Protein AF-A0A6M3L9K6-F1 (afdb_monomer_lite)

Radius of gyration: 15.3 Å; chains: 1; bounding box: 31×39×45 Å

Foldseek 3Di:
DPPPPPPPDPPPVPCQLVVLLVVQVVVQVVPAPDWDWQADPVRDLVRSVVSLVVSVVVCVVVVPPQWDWDDDPSIITIHRYDDD

Organism: NCBI:txid1070528

pLDDT: mean 89.25, std 16.57, range [42.53, 98.5]

Sequence (84 aa):
MINKLIGKEDSRCSGRSTGIALYSIGMAMITPNKAIKIKDHHGTVEADKYLSRYIEDIVNKLKLKYFRIIRESNNFFIIYEVFE

Structure (mmCIF, N/CA/C/O backbone):
data_AF-A0A6M3L9K6-F1
#
_entry.id   AF-A0A6M3L9K6-F1
#
loop_
_atom_site.group_PDB
_atom_site.id
_atom_site.type_symbol
_atom_site.label_atom_id
_atom_site.label_alt_id
_atom_site.label_comp_id
_atom_site.label_asym_id
_atom_site.label_entity_id
_atom_site.label_seq_id
_atom_site.pdbx_PDB_ins_code
_atom_site.Cartn_x
_atom_site.Cartn_y
_atom_site.Cartn_z
_atom_site.occupancy
_atom_site.B_iso_or_equiv
_atom_site.auth_seq_id
_atom_site.auth_comp_id
_atom_site.auth_asym_id
_atom_site.auth_atom_id
_atom_site.pdbx_PDB_model_num
ATOM 1 N N . MET A 1 1 ? 14.938 -31.003 -25.332 1.00 44.22 1 MET A N 1
ATOM 2 C CA . MET A 1 1 ? 14.959 -29.522 -25.431 1.00 44.22 1 MET A CA 1
ATOM 3 C C . MET A 1 1 ? 14.033 -28.910 -24.371 1.00 44.22 1 MET A C 1
ATOM 5 O O . MET A 1 1 ? 12.953 -28.456 -24.706 1.00 44.22 1 MET A O 1
ATOM 9 N N . ILE A 1 2 ? 14.422 -28.917 -23.088 1.00 46.97 2 ILE A N 1
ATOM 10 C CA . ILE A 1 2 ? 13.583 -28.410 -21.971 1.00 46.97 2 ILE A CA 1
ATOM 11 C C .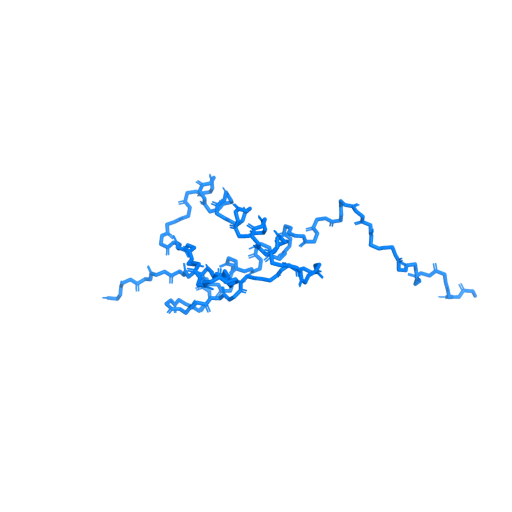 ILE A 1 2 ? 14.096 -27.053 -21.426 1.00 46.97 2 ILE A C 1
ATOM 13 O O . ILE A 1 2 ? 13.500 -26.451 -20.547 1.00 46.97 2 ILE A O 1
ATOM 17 N N . ASN A 1 3 ? 15.150 -26.480 -22.014 1.00 42.53 3 ASN A N 1
ATOM 18 C CA . ASN A 1 3 ? 15.810 -25.277 -21.483 1.00 42.53 3 ASN A CA 1
ATOM 19 C C . ASN A 1 3 ? 15.363 -23.945 -22.120 1.00 42.53 3 ASN A C 1
ATOM 21 O O . ASN A 1 3 ? 16.128 -22.988 -22.102 1.00 42.53 3 ASN A O 1
ATOM 25 N N . LYS A 1 4 ? 14.152 -23.845 -22.694 1.00 44.41 4 LYS A N 1
ATOM 26 C CA . LYS A 1 4 ? 13.698 -22.615 -23.388 1.00 44.41 4 LYS A CA 1
ATOM 27 C C . LYS A 1 4 ? 12.539 -21.861 -22.715 1.00 44.41 4 LYS A C 1
ATOM 29 O O . LYS A 1 4 ? 12.014 -20.930 -23.309 1.00 44.41 4 LYS A O 1
ATOM 34 N N . LEU A 1 5 ? 12.147 -22.229 -21.491 1.00 50.69 5 LEU A N 1
ATOM 35 C CA . LEU A 1 5 ? 11.097 -21.520 -20.734 1.00 50.69 5 LEU A CA 1
ATOM 36 C C . LEU A 1 5 ? 11.632 -20.565 -19.657 1.00 50.69 5 LEU A C 1
ATOM 38 O O . LEU A 1 5 ? 10.851 -19.880 -19.008 1.00 50.69 5 LEU A O 1
ATOM 42 N N . ILE A 1 6 ? 12.953 -20.453 -19.494 1.00 48.44 6 ILE A N 1
ATOM 43 C CA . ILE A 1 6 ? 13.570 -19.486 -18.572 1.00 48.44 6 ILE A CA 1
ATOM 44 C C . ILE A 1 6 ? 13.936 -18.215 -19.349 1.00 48.44 6 ILE A C 1
ATOM 46 O O . ILE A 1 6 ? 15.073 -17.751 -19.348 1.00 48.44 6 ILE A O 1
ATOM 50 N N . GLY A 1 7 ? 12.960 -17.666 -20.069 1.00 45.31 7 GLY A N 1
ATOM 51 C CA . GLY A 1 7 ? 13.032 -16.285 -20.519 1.00 45.31 7 GLY A CA 1
ATOM 52 C C . GLY A 1 7 ? 12.727 -15.403 -19.319 1.00 45.31 7 GLY A C 1
ATOM 53 O O . GLY A 1 7 ? 11.563 -15.196 -18.989 1.00 45.31 7 GLY A O 1
ATOM 54 N N . LYS A 1 8 ? 13.770 -14.921 -18.634 1.00 52.84 8 LYS A N 1
ATOM 55 C CA . LYS A 1 8 ? 13.688 -13.733 -17.775 1.00 52.84 8 LYS A CA 1
ATOM 56 C C . LYS A 1 8 ? 13.285 -12.552 -18.661 1.00 52.84 8 LYS A C 1
ATOM 58 O O . LYS A 1 8 ? 14.124 -11.764 -19.075 1.00 52.84 8 LYS A O 1
ATOM 63 N N . GLU A 1 9 ? 12.007 -12.439 -18.964 1.00 52.94 9 GLU A N 1
ATOM 64 C CA . GLU A 1 9 ? 11.445 -11.174 -19.387 1.00 52.94 9 GLU A CA 1
ATOM 65 C C . GLU A 1 9 ? 10.665 -10.657 -18.191 1.00 52.94 9 GLU A C 1
ATOM 67 O O . GLU A 1 9 ? 9.648 -11.223 -17.785 1.00 52.94 9 GLU A O 1
ATOM 72 N N . ASP A 1 10 ? 11.171 -9.580 -17.591 1.00 58.50 10 ASP A N 1
ATOM 73 C CA . ASP A 1 10 ? 10.295 -8.598 -16.967 1.00 58.50 10 ASP A CA 1
ATOM 74 C C . ASP A 1 10 ? 9.337 -8.123 -18.061 1.00 58.50 10 ASP A C 1
ATOM 76 O O . ASP A 1 10 ? 9.559 -7.117 -18.737 1.00 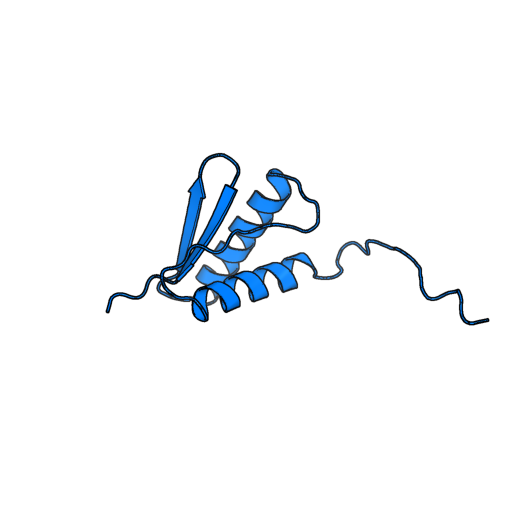58.50 10 ASP A O 1
ATOM 80 N N . SER A 1 11 ? 8.292 -8.914 -18.303 1.00 64.00 11 SER A N 1
ATOM 81 C CA . SER A 1 11 ? 7.234 -8.545 -19.210 1.00 64.00 11 SER A CA 1
ATOM 82 C C . SER A 1 11 ? 6.536 -7.364 -18.556 1.00 64.00 11 SER A C 1
ATOM 84 O O . SER A 1 11 ? 5.807 -7.465 -17.559 1.00 64.00 11 SER A O 1
ATOM 86 N N . ARG A 1 12 ? 6.847 -6.179 -19.085 1.00 67.00 12 ARG A N 1
ATOM 87 C CA . ARG A 1 12 ? 6.070 -4.974 -18.814 1.00 67.00 12 ARG A CA 1
ATOM 88 C C . ARG A 1 12 ? 4.601 -5.322 -19.065 1.00 67.00 12 ARG A C 1
ATOM 90 O O . ARG A 1 12 ? 4.292 -6.119 -19.947 1.00 67.00 12 ARG A O 1
ATOM 97 N N . CYS A 1 13 ? 3.709 -4.744 -18.268 1.00 76.50 13 CYS A N 1
ATOM 98 C CA . CYS A 1 13 ? 2.273 -5.042 -18.316 1.00 76.50 13 CYS A CA 1
ATOM 99 C C . CYS A 1 13 ? 1.878 -6.467 -17.860 1.00 76.50 13 CYS A C 1
ATOM 101 O O . CYS A 1 13 ? 0.809 -6.946 -18.218 1.00 76.50 13 CYS A O 1
ATOM 103 N N . SER A 1 14 ? 2.678 -7.126 -17.013 1.00 86.31 14 SER A N 1
ATOM 104 C CA . SER A 1 14 ? 2.359 -8.443 -16.419 1.00 86.31 14 SER A CA 1
ATOM 105 C C . SER A 1 14 ? 1.325 -8.424 -15.283 1.00 86.31 14 SER A C 1
ATOM 107 O O . SER A 1 14 ? 0.947 -9.478 -14.781 1.00 86.31 14 SER A O 1
ATOM 109 N N . GLY A 1 15 ? 0.893 -7.246 -14.823 1.00 89.19 15 GLY A N 1
ATOM 110 C CA . GLY A 1 15 ? -0.046 -7.119 -13.700 1.00 89.19 15 GLY A CA 1
ATOM 111 C C . GLY A 1 15 ? 0.565 -7.373 -12.315 1.00 89.19 15 GLY A C 1
ATOM 112 O O . GLY A 1 15 ? -0.167 -7.411 -11.328 1.00 89.19 15 GLY A O 1
ATOM 113 N N . ARG A 1 16 ? 1.896 -7.504 -12.198 1.00 90.81 16 ARG A N 1
ATOM 114 C CA . ARG A 1 16 ? 2.579 -7.747 -10.910 1.00 90.81 16 ARG A CA 1
ATOM 115 C C . ARG A 1 16 ? 2.222 -6.722 -9.836 1.00 90.81 16 ARG A C 1
ATOM 117 O O . ARG A 1 16 ? 1.848 -7.125 -8.740 1.00 90.81 16 ARG A O 1
ATOM 124 N N . SER A 1 17 ? 2.264 -5.425 -10.144 1.00 92.75 17 SER A N 1
ATOM 125 C CA . SER A 1 17 ? 1.912 -4.383 -9.168 1.00 92.75 17 SER A CA 1
ATOM 126 C C . SER A 1 17 ? 0.450 -4.479 -8.714 1.00 92.75 17 SER A C 1
ATOM 128 O O . SER A 1 17 ? 0.165 -4.216 -7.552 1.00 92.75 17 SER A O 1
ATOM 130 N N . THR A 1 18 ? -0.471 -4.935 -9.572 1.00 95.38 18 THR A N 1
ATOM 131 C CA . THR A 1 18 ? -1.857 -5.239 -9.173 1.00 95.38 18 THR A CA 1
ATOM 132 C C . THR A 1 18 ? -1.916 -6.418 -8.209 1.00 95.38 18 THR A C 1
ATOM 134 O O . THR A 1 18 ? -2.586 -6.327 -7.184 1.00 95.38 18 THR A O 1
ATOM 137 N N . GLY A 1 19 ? -1.176 -7.495 -8.484 1.00 96.69 19 GLY A N 1
ATOM 138 C CA . GLY A 1 19 ? -1.073 -8.634 -7.568 1.00 96.69 19 GLY A CA 1
ATOM 139 C C . GLY A 1 19 ? -0.521 -8.233 -6.198 1.00 96.69 19 GLY A C 1
ATOM 140 O O . GLY A 1 19 ? -1.102 -8.586 -5.174 1.00 96.69 19 GLY A O 1
ATOM 141 N N . ILE A 1 20 ? 0.550 -7.433 -6.174 1.00 96.69 20 ILE A N 1
ATOM 142 C CA . ILE A 1 20 ? 1.139 -6.917 -4.931 1.00 96.69 20 ILE A CA 1
ATOM 143 C C . ILE A 1 20 ? 0.136 -6.018 -4.196 1.00 96.69 20 ILE A C 1
ATOM 145 O O . ILE A 1 20 ? -0.040 -6.176 -2.993 1.00 96.69 20 ILE A O 1
ATOM 149 N N . ALA A 1 21 ? -0.563 -5.123 -4.901 1.00 97.94 21 ALA A N 1
ATOM 150 C CA . ALA A 1 21 ? -1.554 -4.233 -4.298 1.00 97.94 21 ALA A CA 1
ATOM 151 C C . ALA A 1 21 ? -2.673 -5.008 -3.586 1.00 97.94 21 ALA A C 1
ATOM 153 O O . ALA A 1 21 ? -2.959 -4.753 -2.416 1.00 97.94 21 ALA A O 1
ATOM 154 N N . LEU A 1 22 ? -3.270 -5.990 -4.269 1.00 98.19 22 LEU A N 1
ATOM 155 C CA . LEU A 1 22 ? -4.327 -6.829 -3.699 1.00 98.19 22 LEU A CA 1
ATOM 156 C C . LEU A 1 22 ? -3.817 -7.663 -2.520 1.00 98.19 22 LEU A C 1
ATOM 158 O O . LEU A 1 22 ? -4.503 -7.768 -1.504 1.00 98.19 22 LEU A O 1
ATOM 162 N N . TYR A 1 23 ? -2.601 -8.204 -2.624 1.00 98.19 23 TYR A N 1
ATOM 163 C CA . TYR A 1 23 ? -1.960 -8.921 -1.526 1.00 98.19 23 TYR A CA 1
ATOM 164 C C . TYR A 1 23 ? -1.759 -8.024 -0.298 1.00 98.19 23 TYR A C 1
ATOM 166 O O . TYR A 1 23 ? -2.127 -8.416 0.805 1.00 98.19 23 TYR A O 1
ATOM 174 N N . SER A 1 24 ? -1.236 -6.804 -0.465 1.00 98.31 24 SER A N 1
ATOM 175 C CA . SER A 1 24 ? -1.041 -5.859 0.643 1.00 98.31 24 SER A CA 1
ATOM 176 C C . SER A 1 24 ? -2.355 -5.493 1.340 1.00 98.31 24 SER A C 1
ATOM 178 O O . SER A 1 24 ? -2.390 -5.448 2.569 1.00 98.31 24 SER A O 1
ATOM 180 N N . ILE A 1 25 ? -3.437 -5.285 0.578 1.00 98.44 25 ILE A N 1
ATOM 181 C CA . ILE A 1 25 ? -4.782 -5.047 1.129 1.00 98.44 25 ILE A CA 1
ATOM 182 C C . ILE A 1 25 ? -5.249 -6.268 1.932 1.00 98.44 25 ILE A C 1
ATOM 184 O O . ILE A 1 25 ? -5.642 -6.124 3.089 1.00 98.44 25 ILE A O 1
ATOM 188 N N . GLY A 1 26 ? -5.162 -7.469 1.351 1.00 98.31 26 GLY A N 1
ATOM 189 C CA . GLY A 1 26 ? -5.569 -8.709 2.016 1.00 98.31 26 GLY A CA 1
ATOM 190 C C . GLY A 1 26 ? -4.789 -8.968 3.305 1.00 98.31 26 GLY A C 1
ATOM 191 O O . GLY A 1 26 ? -5.379 -9.306 4.327 1.00 98.31 26 GLY A O 1
ATOM 192 N N . MET A 1 27 ? -3.477 -8.727 3.296 1.00 98.44 27 MET A N 1
ATOM 193 C CA . MET A 1 27 ? -2.642 -8.851 4.491 1.00 98.44 27 MET A CA 1
ATOM 194 C C . MET A 1 27 ? -3.058 -7.877 5.592 1.00 98.44 27 MET A C 1
ATOM 196 O O . MET A 1 27 ? -3.138 -8.285 6.747 1.00 98.44 27 MET A O 1
ATOM 200 N N . ALA A 1 28 ? -3.368 -6.622 5.254 1.00 98.31 28 ALA A N 1
ATOM 201 C CA . ALA A 1 28 ? -3.855 -5.660 6.240 1.00 98.31 28 ALA A CA 1
ATOM 202 C C . ALA A 1 28 ? -5.185 -6.112 6.869 1.00 98.31 28 ALA A C 1
ATOM 204 O O . ALA A 1 28 ? -5.354 -5.976 8.075 1.00 98.31 28 ALA A O 1
ATOM 205 N N . MET A 1 29 ? -6.089 -6.719 6.091 1.00 97.56 29 MET A N 1
ATOM 206 C CA . MET A 1 29 ? -7.342 -7.283 6.620 1.00 97.56 29 MET A CA 1
ATOM 207 C C . MET A 1 29 ? -7.116 -8.482 7.544 1.00 97.56 29 MET A C 1
ATOM 209 O O . MET A 1 29 ? -7.790 -8.597 8.563 1.00 97.56 29 MET A O 1
ATOM 213 N N . ILE A 1 30 ? -6.192 -9.382 7.187 1.00 97.94 30 ILE A N 1
ATOM 214 C CA . ILE A 1 30 ? -5.882 -10.591 7.971 1.00 97.94 30 ILE A CA 1
ATOM 215 C C . ILE A 1 30 ? -5.190 -10.230 9.291 1.00 97.94 30 ILE A C 1
ATOM 217 O O . ILE A 1 30 ? -5.371 -10.922 10.291 1.00 97.94 30 ILE A O 1
ATOM 221 N N . THR A 1 31 ? -4.403 -9.154 9.309 1.00 97.00 31 THR A N 1
ATOM 222 C CA . THR A 1 31 ? -3.727 -8.662 10.514 1.00 97.00 31 THR A CA 1
ATOM 223 C C . THR A 1 31 ? -4.185 -7.238 10.845 1.00 97.00 31 THR A C 1
ATOM 225 O O . THR A 1 31 ? -3.438 -6.286 10.586 1.00 97.00 31 THR A O 1
ATOM 228 N N . PRO A 1 32 ? -5.400 -7.072 11.398 1.00 97.06 32 PRO A N 1
ATOM 229 C CA . PRO A 1 32 ? -5.933 -5.761 11.747 1.00 97.06 32 PRO A CA 1
ATOM 230 C C . PRO A 1 32 ? -5.016 -5.010 12.713 1.00 97.06 32 PRO A C 1
ATOM 232 O O . PRO A 1 32 ? -4.264 -5.611 13.481 1.00 97.06 32 PRO A O 1
ATOM 235 N N . ASN A 1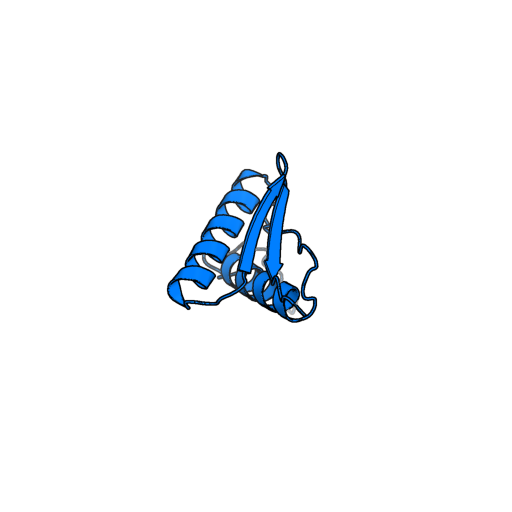 33 ? -5.083 -3.679 12.671 1.00 96.75 33 ASN A N 1
ATOM 236 C CA . ASN A 1 33 ? -4.318 -2.762 13.521 1.00 96.75 33 ASN A CA 1
ATOM 237 C C . ASN A 1 33 ? -2.785 -2.887 13.391 1.00 96.75 33 ASN A C 1
ATOM 239 O O . ASN A 1 33 ? -2.037 -2.243 14.127 1.00 96.75 33 ASN A O 1
ATOM 243 N N . LYS A 1 34 ? -2.293 -3.665 12.415 1.00 97.38 34 LYS A N 1
ATOM 244 C CA . LYS A 1 34 ? -0.873 -3.792 12.089 1.00 97.38 34 LYS A CA 1
ATOM 245 C C . LYS A 1 34 ? -0.561 -3.091 10.772 1.00 97.38 34 LYS A C 1
ATOM 247 O O . LYS A 1 34 ? -1.197 -3.334 9.751 1.00 97.38 34 LYS A O 1
ATOM 252 N N . ALA A 1 35 ? 0.474 -2.257 10.785 1.00 97.69 35 ALA A N 1
ATOM 253 C CA . ALA A 1 35 ? 0.982 -1.622 9.578 1.00 97.69 35 ALA A CA 1
ATOM 254 C C . ALA A 1 35 ? 1.696 -2.649 8.681 1.00 97.69 35 ALA A C 1
ATOM 256 O O . ALA A 1 35 ? 2.695 -3.259 9.073 1.00 97.69 35 ALA A O 1
ATOM 257 N N . ILE A 1 36 ? 1.202 -2.816 7.455 1.00 98.19 36 ILE A N 1
ATOM 258 C CA . ILE A 1 36 ? 1.813 -3.653 6.422 1.00 98.19 36 ILE A CA 1
ATOM 259 C C . ILE A 1 36 ? 2.626 -2.770 5.491 1.00 98.19 36 ILE A C 1
ATOM 261 O O . ILE A 1 36 ? 2.099 -1.851 4.867 1.00 98.19 36 ILE A O 1
ATOM 265 N N . LYS A 1 37 ? 3.926 -3.052 5.386 1.00 98.00 37 LYS A N 1
ATOM 266 C CA . LYS A 1 37 ? 4.831 -2.297 4.520 1.00 98.00 37 LYS A CA 1
ATOM 267 C C . LYS A 1 37 ? 4.489 -2.535 3.050 1.00 98.00 37 LYS A C 1
ATOM 269 O O . LYS A 1 37 ? 4.411 -3.677 2.607 1.00 98.00 37 LYS A O 1
ATOM 274 N N . ILE A 1 38 ? 4.347 -1.452 2.297 1.00 98.00 38 ILE A N 1
ATOM 275 C CA . ILE A 1 38 ? 4.135 -1.471 0.851 1.00 98.00 38 ILE A CA 1
ATOM 276 C C . ILE A 1 38 ? 5.508 -1.439 0.181 1.00 98.00 38 ILE A C 1
ATOM 278 O O . ILE A 1 38 ? 6.300 -0.522 0.420 1.00 98.00 38 ILE A O 1
ATOM 282 N N . LYS A 1 39 ? 5.794 -2.461 -0.629 1.00 96.62 39 LYS A N 1
ATOM 283 C CA . LYS A 1 39 ? 7.040 -2.589 -1.387 1.00 96.62 39 LYS A CA 1
ATOM 284 C C . LYS A 1 39 ? 6.769 -3.102 -2.791 1.00 96.62 39 LYS A C 1
ATOM 286 O O . LYS A 1 39 ? 6.188 -4.172 -2.950 1.00 96.62 39 LYS A O 1
ATOM 291 N N . ASP A 1 40 ? 7.198 -2.342 -3.788 1.00 95.19 40 ASP A N 1
ATOM 292 C CA . ASP A 1 40 ? 7.120 -2.750 -5.183 1.00 95.19 40 ASP A CA 1
ATOM 293 C C . ASP A 1 40 ? 8.354 -3.578 -5.584 1.00 95.19 40 ASP A C 1
ATOM 295 O O . ASP A 1 40 ? 9.450 -3.434 -5.037 1.00 95.19 40 ASP A O 1
ATOM 299 N N . HIS A 1 41 ? 8.171 -4.462 -6.562 1.00 89.44 41 HIS A N 1
ATOM 300 C CA . HIS A 1 41 ? 9.214 -5.345 -7.079 1.00 89.44 41 HIS A CA 1
ATOM 301 C C . HIS A 1 41 ? 10.422 -4.622 -7.696 1.00 89.44 41 HIS A C 1
ATOM 303 O O . HIS A 1 41 ? 11.501 -5.208 -7.758 1.00 89.44 41 HIS A O 1
ATOM 309 N N . HIS A 1 42 ? 10.274 -3.367 -8.129 1.00 88.88 42 HIS A N 1
ATOM 310 C CA . HIS A 1 42 ? 11.387 -2.570 -8.651 1.00 88.88 42 HIS A CA 1
ATOM 311 C C . HIS A 1 42 ? 12.346 -2.062 -7.560 1.00 88.88 42 HIS A C 1
ATOM 313 O O . HIS A 1 42 ? 13.450 -1.627 -7.879 1.00 88.88 42 HIS A O 1
ATOM 319 N N . GLY A 1 43 ? 11.953 -2.108 -6.281 1.00 89.25 43 GLY A N 1
ATOM 320 C CA . GLY A 1 43 ? 12.830 -1.796 -5.147 1.00 89.25 43 GLY A CA 1
ATOM 321 C C . GLY A 1 43 ? 13.203 -0.317 -4.971 1.00 89.25 43 GLY A C 1
ATOM 322 O O . GLY A 1 43 ? 14.064 -0.013 -4.145 1.00 89.25 43 GLY A O 1
ATOM 323 N N . THR A 1 44 ? 12.576 0.604 -5.709 1.00 96.25 44 THR A N 1
ATOM 324 C CA . THR A 1 44 ? 12.801 2.055 -5.587 1.00 96.25 44 THR A CA 1
ATOM 325 C C . THR A 1 44 ? 11.716 2.733 -4.751 1.00 96.25 44 THR A C 1
ATOM 327 O O . THR A 1 44 ? 10.570 2.283 -4.697 1.00 96.25 44 THR A O 1
ATOM 330 N N . VAL A 1 45 ? 12.056 3.861 -4.117 1.00 96.88 45 VAL A N 1
ATOM 331 C CA . VAL A 1 45 ? 11.105 4.640 -3.301 1.00 96.88 45 VAL A CA 1
ATOM 332 C C . VAL A 1 45 ? 9.968 5.191 -4.168 1.00 96.88 45 VAL A C 1
ATOM 334 O O . VAL A 1 45 ? 8.821 5.271 -3.730 1.00 96.88 45 VAL A O 1
ATOM 337 N N . GLU A 1 46 ? 10.261 5.546 -5.417 1.00 97.06 46 GLU A N 1
ATOM 338 C CA . GLU A 1 46 ? 9.286 6.019 -6.396 1.00 97.06 46 GLU A CA 1
ATOM 339 C C . GLU A 1 46 ? 8.292 4.920 -6.781 1.00 97.06 46 GLU A C 1
ATOM 341 O O . GLU A 1 46 ? 7.096 5.200 -6.892 1.00 97.06 46 GLU A O 1
ATOM 346 N N . ALA A 1 47 ? 8.762 3.679 -6.943 1.00 95.50 47 ALA A N 1
ATOM 347 C CA . ALA A 1 47 ? 7.897 2.540 -7.230 1.00 95.50 47 ALA A CA 1
ATOM 348 C C . ALA A 1 47 ? 6.989 2.221 -6.033 1.00 95.50 47 ALA A C 1
ATOM 350 O O . ALA A 1 47 ? 5.781 2.064 -6.208 1.00 95.50 47 ALA A O 1
ATOM 351 N N . ASP A 1 48 ? 7.526 2.250 -4.810 1.00 97.56 48 ASP A N 1
ATOM 352 C CA . ASP A 1 48 ? 6.736 2.089 -3.582 1.00 97.56 48 ASP A CA 1
ATOM 353 C C . ASP A 1 48 ? 5.670 3.190 -3.438 1.00 97.56 48 ASP A C 1
ATOM 355 O O . ASP A 1 48 ? 4.515 2.939 -3.075 1.00 97.56 48 ASP A O 1
ATOM 359 N N . LYS A 1 49 ? 6.033 4.434 -3.772 1.00 97.81 49 LYS A N 1
ATOM 360 C CA . LYS A 1 49 ? 5.113 5.576 -3.784 1.00 97.81 49 LYS A CA 1
ATOM 361 C C . LYS A 1 49 ? 4.006 5.400 -4.824 1.00 97.81 49 LYS A C 1
ATOM 363 O O . LYS A 1 49 ? 2.856 5.729 -4.550 1.00 97.81 49 LYS A O 1
ATOM 368 N N . TYR A 1 50 ? 4.334 4.911 -6.017 1.00 97.31 50 TYR A N 1
ATOM 369 C CA . TYR A 1 50 ? 3.338 4.644 -7.053 1.00 97.31 50 TYR A CA 1
ATOM 370 C C . TYR A 1 50 ? 2.381 3.528 -6.625 1.00 97.31 50 TYR A C 1
ATOM 372 O O . TYR A 1 50 ? 1.165 3.697 -6.698 1.00 97.31 50 TYR A O 1
ATOM 380 N N . LEU A 1 51 ? 2.922 2.426 -6.103 1.00 97.88 51 LEU A N 1
ATOM 381 C CA . LEU A 1 51 ? 2.135 1.301 -5.613 1.00 97.88 51 LEU A CA 1
ATOM 382 C C . LEU A 1 51 ? 1.213 1.703 -4.453 1.00 97.88 51 LEU A C 1
ATOM 384 O O . LEU A 1 51 ? 0.053 1.303 -4.443 1.00 97.88 51 LEU A O 1
ATOM 388 N N . SER A 1 52 ? 1.678 2.529 -3.509 1.00 98.38 52 SER A N 1
ATOM 389 C CA . SER A 1 52 ? 0.829 2.999 -2.401 1.00 98.38 52 SER A CA 1
ATOM 390 C C . SER A 1 52 ? -0.352 3.850 -2.872 1.00 98.38 52 SER A C 1
ATOM 392 O O . SER A 1 52 ? -1.468 3.627 -2.412 1.00 98.38 52 SER A O 1
ATOM 394 N N . ARG A 1 53 ? -0.147 4.746 -3.848 1.00 98.19 53 ARG A N 1
ATOM 395 C CA . ARG A 1 53 ? -1.244 5.489 -4.495 1.00 98.19 53 ARG A CA 1
ATOM 396 C C . ARG A 1 53 ? -2.206 4.566 -5.235 1.00 98.19 53 ARG A C 1
ATOM 398 O O . ARG A 1 53 ? -3.412 4.758 -5.181 1.00 98.19 53 ARG A O 1
ATOM 405 N N . TYR A 1 54 ? -1.684 3.546 -5.911 1.00 98.19 54 TYR A N 1
ATOM 406 C CA . TYR A 1 54 ? -2.526 2.589 -6.621 1.00 98.19 54 TYR A CA 1
ATOM 407 C C . TYR A 1 54 ? -3.390 1.751 -5.665 1.00 98.19 54 TYR A C 1
ATOM 409 O O . TYR A 1 54 ? -4.568 1.522 -5.933 1.00 98.19 54 TYR A O 1
ATOM 417 N N . ILE A 1 55 ? -2.832 1.343 -4.523 1.00 98.50 55 ILE A N 1
ATOM 418 C CA . ILE A 1 55 ? -3.581 0.699 -3.438 1.00 98.50 55 ILE A CA 1
ATOM 419 C C . ILE A 1 55 ? -4.677 1.636 -2.908 1.00 98.50 55 ILE A C 1
ATOM 421 O O . ILE A 1 55 ? -5.823 1.209 -2.776 1.00 98.50 55 ILE A O 1
ATOM 425 N N . GLU A 1 56 ? -4.347 2.904 -2.644 1.00 98.38 56 GLU A N 1
ATOM 426 C CA . GLU A 1 56 ? -5.306 3.927 -2.203 1.00 98.38 56 GLU A CA 1
ATOM 427 C C . GLU A 1 56 ? -6.463 4.091 -3.201 1.00 98.38 56 GLU A C 1
ATOM 429 O O . GLU A 1 56 ? -7.631 4.072 -2.810 1.00 98.38 56 GLU A O 1
ATOM 434 N N . ASP A 1 57 ? -6.164 4.149 -4.501 1.00 98.25 57 ASP A N 1
ATOM 435 C CA . ASP A 1 57 ? -7.172 4.208 -5.561 1.00 98.25 57 ASP A CA 1
ATOM 436 C C . ASP A 1 57 ? -8.098 2.987 -5.558 1.00 98.25 57 ASP A C 1
ATOM 438 O O . ASP A 1 57 ? -9.307 3.135 -5.744 1.00 98.25 57 ASP A O 1
ATOM 442 N N . ILE A 1 58 ? -7.556 1.778 -5.369 1.00 98.19 58 ILE A N 1
ATOM 443 C CA . ILE A 1 58 ? -8.354 0.544 -5.298 1.00 98.19 58 ILE A CA 1
ATOM 444 C C . ILE A 1 58 ? -9.291 0.596 -4.089 1.00 98.19 58 ILE A C 1
ATOM 446 O O . ILE A 1 58 ? -10.495 0.387 -4.244 1.00 98.19 58 ILE A O 1
ATOM 450 N N . VAL A 1 59 ? -8.756 0.913 -2.906 1.00 98.06 59 VAL A N 1
ATOM 451 C CA . VAL A 1 59 ? -9.523 1.044 -1.656 1.00 98.06 59 VAL A CA 1
ATOM 452 C C . VAL A 1 59 ? -10.664 2.047 -1.827 1.00 98.06 59 VAL A C 1
ATOM 454 O O . VAL A 1 59 ? -11.817 1.725 -1.531 1.00 98.06 59 VAL A O 1
ATOM 457 N N . ASN A 1 60 ? -10.367 3.223 -2.385 1.00 97.75 60 ASN A N 1
ATOM 458 C CA . ASN A 1 60 ? -11.345 4.285 -2.605 1.00 97.75 60 ASN A CA 1
ATOM 459 C C . ASN A 1 60 ? -12.417 3.890 -3.630 1.00 97.75 60 ASN A C 1
ATOM 461 O O . ASN A 1 60 ? -13.609 4.071 -3.376 1.00 97.75 60 ASN A O 1
ATOM 465 N N . LYS A 1 61 ? -12.025 3.305 -4.771 1.00 97.81 61 LYS A N 1
ATOM 466 C CA . LYS A 1 61 ? -12.963 2.851 -5.817 1.00 97.81 61 LYS A CA 1
ATOM 467 C C . LYS A 1 61 ? -13.910 1.768 -5.314 1.00 97.81 61 LYS A C 1
ATOM 469 O O . LYS A 1 61 ? -15.094 1.794 -5.642 1.00 97.81 61 LYS A O 1
ATOM 474 N N . LEU A 1 62 ? -13.399 0.840 -4.508 1.00 97.19 62 LEU A N 1
ATOM 475 C CA . LEU A 1 62 ? -14.182 -0.237 -3.902 1.00 97.19 62 LEU A CA 1
ATOM 476 C C . LEU A 1 62 ? -14.928 0.203 -2.633 1.00 97.19 62 LEU A C 1
ATOM 478 O O . LEU A 1 62 ? -15.685 -0.587 -2.073 1.00 97.19 62 LEU A O 1
ATOM 482 N N . LYS A 1 63 ? -14.745 1.455 -2.189 1.00 97.25 63 LYS A N 1
ATOM 483 C CA . LYS A 1 63 ? -15.328 2.013 -0.959 1.00 97.25 63 LYS A CA 1
ATOM 484 C C . LYS A 1 63 ? -15.031 1.152 0.275 1.00 97.25 63 LYS A C 1
ATOM 486 O O . LYS A 1 63 ? -15.876 1.017 1.164 1.00 97.25 63 LYS A O 1
ATOM 491 N N . LEU A 1 64 ? -13.837 0.561 0.322 1.00 96.31 64 LEU A N 1
ATOM 492 C CA . LEU A 1 64 ? -13.399 -0.232 1.463 1.00 96.31 64 LEU A CA 1
ATOM 493 C C . LEU A 1 64 ? -13.144 0.702 2.647 1.00 96.31 64 LEU A C 1
ATOM 495 O O . LEU A 1 64 ? -12.364 1.648 2.556 1.00 96.31 64 LEU A O 1
ATOM 499 N N . LYS A 1 65 ? -13.835 0.450 3.757 1.00 95.31 65 LYS A N 1
ATOM 500 C CA . LYS A 1 65 ? -13.731 1.263 4.971 1.00 95.31 65 LYS A CA 1
ATOM 501 C C . LYS A 1 65 ? -12.562 0.804 5.837 1.00 95.31 65 LYS A C 1
ATOM 503 O O . LYS A 1 65 ? -12.088 -0.317 5.688 1.00 95.31 65 LYS A O 1
ATOM 508 N N . TYR A 1 66 ? -12.154 1.675 6.760 1.00 97.12 66 TYR A N 1
ATOM 509 C CA . TYR A 1 66 ? -11.157 1.398 7.803 1.00 97.12 66 TYR A CA 1
ATOM 510 C C . TYR A 1 66 ? -9.721 1.186 7.313 1.00 97.12 66 TYR A C 1
ATOM 512 O O . TYR A 1 66 ? -8.845 0.857 8.102 1.00 97.12 66 TYR A O 1
ATOM 520 N N . PHE A 1 67 ? -9.442 1.416 6.032 1.00 97.81 67 PHE A N 1
ATOM 521 C CA . PHE A 1 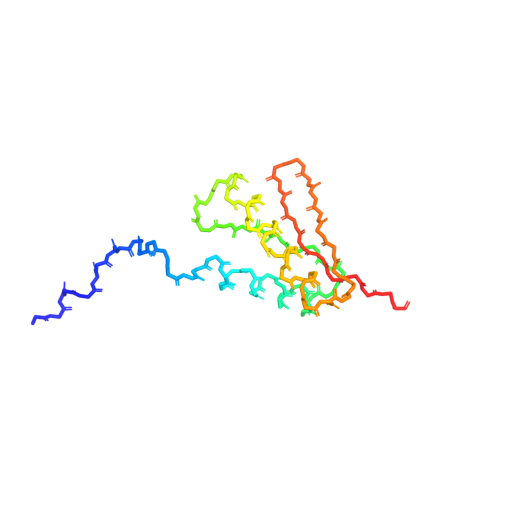67 ? -8.076 1.428 5.531 1.00 97.81 67 PHE A CA 1
ATOM 522 C C . PHE A 1 67 ? -7.457 2.815 5.649 1.00 97.81 67 PHE A C 1
ATOM 524 O O . PHE A 1 67 ? -8.094 3.819 5.328 1.00 97.81 67 PHE A O 1
ATOM 531 N N . ARG A 1 68 ? -6.183 2.863 6.038 1.00 97.31 68 ARG A N 1
ATOM 532 C CA . ARG A 1 68 ? -5.369 4.079 6.006 1.00 97.31 68 ARG A CA 1
ATOM 533 C C . ARG A 1 68 ? -4.018 3.789 5.367 1.00 97.31 68 ARG A C 1
ATOM 535 O O . ARG A 1 68 ? -3.392 2.768 5.653 1.00 97.31 68 ARG A O 1
ATOM 542 N N . ILE A 1 69 ? -3.557 4.713 4.528 1.00 97.62 69 ILE A N 1
ATOM 543 C CA . ILE A 1 69 ? -2.178 4.731 4.041 1.00 97.62 69 ILE A CA 1
ATOM 544 C C . ILE A 1 69 ? -1.358 5.641 4.951 1.00 97.62 69 ILE A C 1
ATOM 546 O O . ILE A 1 69 ? -1.723 6.790 5.190 1.00 97.62 69 ILE A O 1
ATOM 550 N N . ILE A 1 70 ? -0.250 5.121 5.471 1.00 97.69 70 ILE A N 1
ATOM 551 C CA . ILE A 1 70 ? 0.685 5.858 6.323 1.00 97.69 70 ILE A CA 1
ATOM 552 C C . ILE A 1 70 ? 1.988 6.042 5.551 1.00 97.69 70 ILE A C 1
ATOM 554 O O . ILE A 1 70 ? 2.484 5.114 4.907 1.00 97.69 70 ILE A O 1
ATOM 558 N N . ARG A 1 71 ? 2.560 7.244 5.635 1.00 96.75 71 ARG A N 1
ATOM 559 C CA . ARG A 1 71 ? 3.871 7.561 5.073 1.00 96.75 71 ARG A CA 1
ATOM 560 C C . ARG A 1 71 ? 4.821 7.992 6.180 1.00 96.75 71 ARG A C 1
ATOM 562 O O . ARG A 1 71 ? 4.571 8.984 6.855 1.00 96.75 71 ARG A O 1
ATOM 569 N N . GLU A 1 72 ? 5.951 7.304 6.276 1.00 96.12 72 GLU A N 1
ATOM 570 C CA . GLU A 1 72 ? 7.028 7.613 7.217 1.00 96.12 72 GLU A CA 1
ATOM 571 C C . GLU A 1 72 ? 8.338 7.740 6.441 1.00 96.12 72 GLU A C 1
ATOM 573 O O . GLU A 1 72 ? 8.930 6.749 5.998 1.00 96.12 72 GLU A O 1
ATOM 578 N N . SER A 1 73 ? 8.783 8.981 6.229 1.00 94.19 73 SER A N 1
ATOM 579 C CA . SER A 1 73 ? 9.943 9.309 5.392 1.00 94.19 73 SER A CA 1
ATOM 580 C C . SER A 1 73 ? 9.825 8.709 3.976 1.00 94.19 73 SER A C 1
ATOM 582 O O . SER A 1 73 ? 9.030 9.186 3.155 1.00 94.19 73 SER A O 1
ATOM 584 N N . ASN A 1 74 ? 10.591 7.644 3.711 1.00 95.56 74 ASN A N 1
ATOM 585 C CA . ASN A 1 74 ? 10.668 6.915 2.442 1.00 95.56 74 ASN A CA 1
ATOM 586 C C . ASN A 1 74 ? 9.975 5.542 2.500 1.00 95.56 74 ASN A C 1
ATOM 588 O O . ASN A 1 74 ? 10.190 4.703 1.627 1.00 95.56 74 ASN A O 1
ATOM 592 N N . ASN A 1 75 ? 9.182 5.280 3.539 1.00 97.19 75 ASN A N 1
ATOM 593 C CA . ASN A 1 75 ? 8.412 4.052 3.685 1.00 97.19 75 ASN A CA 1
ATOM 594 C C . ASN A 1 75 ? 6.913 4.354 3.622 1.00 97.19 75 ASN A C 1
ATOM 596 O O . ASN A 1 75 ? 6.447 5.391 4.098 1.00 97.19 75 ASN A O 1
ATOM 600 N N . PHE A 1 76 ? 6.176 3.413 3.042 1.00 98.31 76 PHE A N 1
ATOM 601 C CA . PHE A 1 76 ? 4.732 3.472 2.871 1.00 98.31 76 PHE A CA 1
ATOM 602 C C . PHE A 1 76 ? 4.120 2.227 3.495 1.00 98.31 76 PHE A C 1
ATOM 604 O O . PHE A 1 76 ? 4.680 1.133 3.376 1.00 98.31 76 PHE A O 1
ATOM 611 N N . PHE A 1 77 ? 2.982 2.391 4.153 1.00 98.50 77 PHE A N 1
ATOM 612 C CA . PHE A 1 77 ? 2.289 1.310 4.834 1.00 98.50 77 PHE A CA 1
ATOM 613 C C . PHE A 1 77 ? 0.790 1.397 4.583 1.00 98.50 77 PHE A C 1
ATOM 615 O O . PHE A 1 77 ? 0.249 2.492 4.439 1.00 98.50 77 PHE A O 1
ATOM 622 N N . ILE A 1 78 ? 0.126 0.247 4.575 1.00 98.44 78 ILE A N 1
ATOM 623 C CA . ILE A 1 78 ? -1.328 0.133 4.657 1.00 98.44 78 ILE A CA 1
ATOM 624 C C . ILE A 1 78 ? -1.695 -0.489 6.001 1.00 98.44 78 ILE A C 1
ATOM 626 O O . ILE A 1 78 ? -1.067 -1.453 6.438 1.00 98.44 78 ILE A O 1
ATOM 630 N N . ILE A 1 79 ? -2.699 0.073 6.662 1.00 98.31 79 ILE A N 1
ATOM 631 C CA . ILE A 1 79 ? -3.281 -0.460 7.893 1.00 98.31 79 ILE A CA 1
ATOM 632 C C . ILE A 1 79 ? -4.791 -0.589 7.713 1.00 98.31 79 ILE A C 1
ATOM 634 O O . ILE A 1 79 ? -5.407 0.245 7.049 1.00 98.31 79 ILE A O 1
ATOM 638 N N . TYR A 1 80 ? -5.367 -1.636 8.294 1.00 98.19 80 TYR A N 1
ATOM 639 C CA . TYR A 1 80 ? -6.806 -1.801 8.463 1.00 98.19 80 TYR A CA 1
ATOM 640 C C . TYR A 1 80 ? -7.129 -1.591 9.950 1.00 98.19 80 TYR A C 1
ATOM 642 O O . TYR A 1 80 ? -6.773 -2.428 10.778 1.00 98.19 80 TYR A O 1
ATOM 650 N N . GLU A 1 81 ? -7.700 -0.435 10.290 1.00 96.12 81 GLU A N 1
ATOM 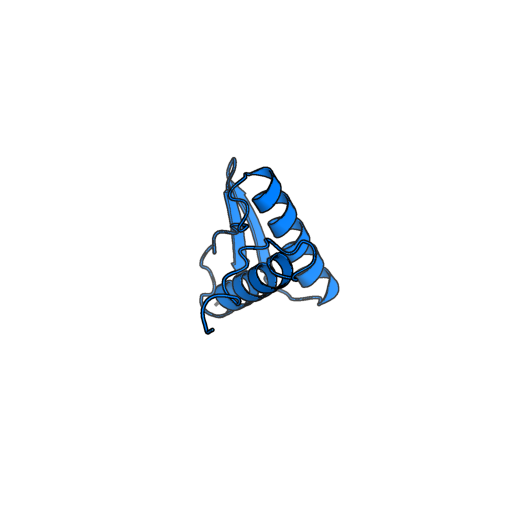651 C CA . GLU A 1 81 ? -7.940 0.028 11.664 1.00 96.12 81 GLU A CA 1
ATOM 652 C C . GLU A 1 81 ? -9.352 -0.338 12.132 1.00 96.12 81 GLU A C 1
ATOM 654 O O . GLU A 1 81 ? -10.329 0.327 11.787 1.00 96.12 81 GLU A O 1
ATOM 659 N N . VAL A 1 82 ? -9.461 -1.385 12.945 1.00 92.88 82 VAL A N 1
ATOM 660 C CA . VAL A 1 82 ? -10.719 -1.769 13.596 1.00 92.88 82 VAL A CA 1
ATOM 661 C C . VAL A 1 82 ? -10.688 -1.329 15.050 1.00 92.88 82 VAL A C 1
ATOM 663 O O . VAL A 1 82 ? -9.757 -1.646 15.790 1.00 92.88 82 VAL A O 1
ATOM 666 N N . PHE A 1 83 ? -11.715 -0.577 15.434 1.00 81.38 83 PHE A N 1
ATOM 667 C CA . PHE A 1 83 ? -11.974 -0.201 16.815 1.00 81.38 83 PHE A CA 1
ATOM 668 C C . PHE A 1 83 ? -12.735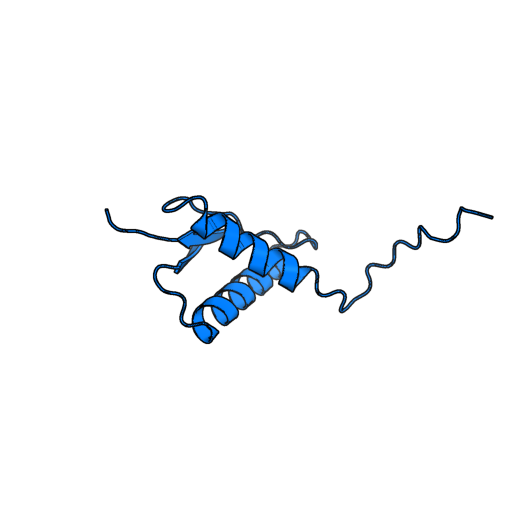 -1.360 17.464 1.00 81.38 83 PHE A C 1
ATOM 670 O O . PHE A 1 83 ? -13.842 -1.673 17.021 1.00 81.38 83 PHE A O 1
ATOM 677 N N . GLU A 1 84 ? -12.102 -2.027 18.428 1.00 59.88 84 GLU A N 1
ATOM 678 C CA . GLU A 1 84 ? -12.778 -2.961 19.341 1.00 59.88 84 GLU A CA 1
ATOM 679 C C . GLU A 1 84 ? -13.631 -2.205 20.364 1.00 59.88 84 GLU A C 1
ATOM 681 O O . GLU A 1 84 ? -13.202 -1.108 20.801 1.00 59.88 84 GLU A O 1
#

Secondary structure (DSSP, 8-state):
--TTS------TTSSHHHHHHHHHHHHHHHSTT-PEEE--TT--HHHHHHHHHHHHHHHHHTT--SEEEEEETTEEEEEE----